Protein AF-A0A182K5R4-F1 (afdb_monomer)

Nearest PDB structures (foldseek):
  7pxe-assembly1_A  TM=9.823E-01  e=9.442E-20  Drosophila melanogaster
  7rjt-assembly1_A  TM=9.779E-01  e=1.541E-17  Aplysia californica
  8v60-assembly1_D  TM=9.719E-01  e=2.869E-17  Homo sapiens
  7rk6-assembly1_A  TM=9.774E-01  e=3.679E-17  Aplysia californica
  6v5a-assembly1_A  TM=9.492E-01  e=3.457E-17  Homo sapiens

Foldseek 3Di:
DDDDPLQDDDDPVVVVVCVVVVVPDDHDRDDLLDLVVCVVVPLVVDQAAEADFDPPDPDQVVRLVVSLVSVLSSCVNPLLHAYEYEGADPVSVVVLVVRPSQDVVSPNYYHHPVCLVVVLVVVCVVPPCSNVVVVVVPDDDDDDPDVPPVVVVVVVD

InterPro domains:
  IPR003148 Regulator of K+ conductance, N-terminal lobe [PF22614] (7-85)
  IPR003148 Regulator of K+ conductance, N-terminal lobe [PS51201] (1-111)
  IPR003929 Calcium-activated potassium channel BK, alpha subunit [PF03493] (108-146)
  IPR036291 NAD(P)-binding domain superfamily [SSF51735] (18-134)
  IPR047871 Calcium-activated potassium channel slowpoke-like [PTHR10027] (7-146)

Structure (mmCIF, N/CA/C/O backbone):
data_AF-A0A182K5R4-F1
#
_entry.id   AF-A0A182K5R4-F1
#
loop_
_atom_site.group_PDB
_atom_site.id
_atom_site.type_symbol
_atom_site.label_atom_id
_atom_site.label_alt_id
_atom_site.label_comp_id
_atom_site.label_asym_id
_atom_site.label_entity_id
_atom_site.label_seq_id
_atom_site.pdbx_PDB_ins_code
_atom_site.Cartn_x
_atom_site.Cartn_y
_atom_site.Cartn_z
_atom_site.occupancy
_atom_site.B_iso_or_equiv
_atom_site.auth_seq_id
_atom_site.auth_comp_id
_atom_site.auth_asym_id
_atom_site.auth_atom_id
_atom_site.pdbx_PDB_model_num
ATOM 1 N N . MET A 1 1 ? 17.841 6.620 13.534 1.00 37.88 1 MET A N 1
ATOM 2 C CA . MET A 1 1 ? 16.587 5.963 13.951 1.00 37.88 1 MET A CA 1
ATOM 3 C C . MET A 1 1 ? 15.472 6.897 13.538 1.00 37.88 1 MET A C 1
ATOM 5 O O . MET A 1 1 ? 15.208 7.856 14.250 1.00 37.88 1 MET A O 1
ATOM 9 N N . ASP A 1 2 ? 14.936 6.708 12.336 1.00 41.41 2 ASP A N 1
ATOM 10 C CA . ASP A 1 2 ? 13.850 7.546 11.833 1.00 41.41 2 ASP A CA 1
ATOM 11 C C . ASP A 1 2 ? 12.548 7.183 12.558 1.00 41.41 2 ASP A C 1
ATOM 13 O O . ASP A 1 2 ? 12.157 6.019 12.632 1.00 41.41 2 ASP A O 1
ATOM 17 N N . GLU A 1 3 ? 11.907 8.185 13.152 1.00 45.28 3 GLU A N 1
ATOM 18 C CA . GLU A 1 3 ? 10.581 8.069 13.764 1.00 45.28 3 GLU A CA 1
ATOM 19 C C . GLU A 1 3 ? 9.535 7.645 12.713 1.00 45.28 3 GLU A C 1
ATOM 21 O O . GLU A 1 3 ? 9.572 8.162 11.591 1.00 45.28 3 GLU A O 1
ATOM 26 N N . PRO A 1 4 ? 8.571 6.763 13.045 1.00 53.44 4 PRO A N 1
ATOM 27 C CA . PRO A 1 4 ? 7.521 6.357 12.113 1.00 53.44 4 PRO A CA 1
ATOM 28 C C . PRO A 1 4 ? 6.717 7.575 11.625 1.00 53.44 4 PRO A C 1
ATOM 30 O O . PRO A 1 4 ? 6.151 8.322 12.412 1.00 53.44 4 PRO A O 1
ATOM 33 N N . THR A 1 5 ? 6.645 7.768 10.308 1.00 52.84 5 THR A N 1
ATOM 34 C CA . THR A 1 5 ? 6.151 8.990 9.640 1.00 52.84 5 THR A CA 1
ATOM 35 C C . THR A 1 5 ? 4.730 9.431 10.018 1.00 52.84 5 THR A C 1
ATOM 37 O O . THR A 1 5 ? 4.437 10.619 9.932 1.00 52.84 5 THR A O 1
ATOM 40 N N . SER A 1 6 ? 3.864 8.526 10.488 1.00 58.91 6 SER A N 1
ATOM 41 C CA . SER A 1 6 ? 2.477 8.841 10.882 1.00 58.91 6 SER A CA 1
ATOM 42 C C . SER A 1 6 ? 2.327 9.466 12.279 1.00 58.91 6 SER A C 1
ATOM 44 O O . SER A 1 6 ? 1.235 9.923 12.629 1.00 58.91 6 SER A O 1
ATOM 46 N N . THR A 1 7 ? 3.389 9.503 13.094 1.00 65.75 7 THR A N 1
ATOM 47 C CA . THR A 1 7 ? 3.352 10.189 14.399 1.00 65.75 7 THR A CA 1
ATOM 48 C C . THR A 1 7 ? 3.587 11.690 14.272 1.00 65.75 7 THR A C 1
ATOM 50 O O . THR A 1 7 ? 3.344 12.427 15.228 1.00 65.75 7 THR A O 1
ATOM 53 N N . LYS A 1 8 ? 4.023 12.162 13.099 1.00 79.12 8 LYS A N 1
ATOM 54 C CA . LYS A 1 8 ? 4.268 13.577 12.822 1.00 79.12 8 LYS A CA 1
ATOM 55 C C . LYS A 1 8 ? 3.012 14.228 12.236 1.00 79.12 8 LYS A C 1
ATOM 57 O O . LYS A 1 8 ? 2.298 13.582 11.468 1.00 79.12 8 LYS A O 1
ATOM 62 N N . PRO A 1 9 ? 2.723 15.490 12.591 1.00 84.94 9 PRO A N 1
ATOM 63 C CA . PRO A 1 9 ? 1.662 16.234 11.929 1.00 84.94 9 PRO A CA 1
ATOM 64 C C . PRO A 1 9 ? 1.989 16.401 10.433 1.00 84.94 9 PRO A C 1
ATOM 66 O O . PRO A 1 9 ? 3.172 16.459 10.076 1.00 84.94 9 PRO A O 1
ATOM 69 N N . PRO A 1 10 ? 0.966 16.462 9.562 1.00 89.25 10 PRO A N 1
ATOM 70 C CA . PRO A 1 10 ? 1.167 16.698 8.139 1.00 89.25 10 PRO A CA 1
ATOM 71 C C . PRO A 1 10 ? 1.804 18.073 7.918 1.00 89.25 10 PRO A C 1
ATOM 73 O O . PRO A 1 10 ? 1.570 19.012 8.679 1.00 89.25 10 PRO A O 1
ATOM 76 N N . ASP A 1 11 ? 2.618 18.198 6.874 1.00 91.56 11 ASP A N 1
ATOM 77 C CA . ASP A 1 11 ? 3.088 19.505 6.429 1.00 91.56 11 ASP A CA 1
ATOM 78 C C . ASP A 1 11 ? 1.975 20.272 5.689 1.00 91.56 11 ASP A C 1
ATOM 80 O O . ASP A 1 11 ? 0.907 19.739 5.378 1.00 91.56 11 ASP A O 1
ATOM 84 N N . LEU A 1 12 ? 2.215 21.555 5.406 1.00 90.81 12 LEU A N 1
ATOM 85 C CA . LEU A 1 12 ? 1.211 22.431 4.791 1.00 90.81 12 LEU A CA 1
ATOM 86 C C . LEU A 1 12 ? 0.781 21.961 3.391 1.00 90.81 12 LEU A C 1
ATOM 88 O O . LEU A 1 12 ? -0.366 22.180 2.995 1.00 90.81 12 LEU A O 1
ATOM 92 N N . GLU A 1 13 ? 1.681 21.324 2.638 1.00 91.75 13 GLU A N 1
ATOM 93 C CA . GLU A 1 13 ? 1.365 20.789 1.311 1.00 91.75 13 GLU A CA 1
ATOM 94 C C . GLU A 1 13 ? 0.417 19.591 1.418 1.00 91.75 13 GLU A C 1
ATOM 96 O O . GLU A 1 13 ? -0.598 19.535 0.712 1.00 91.75 13 GLU A O 1
ATOM 101 N N . LEU A 1 14 ? 0.690 18.673 2.348 1.00 88.12 14 LEU A N 1
ATOM 102 C CA . LEU A 1 14 ? -0.149 17.513 2.611 1.00 88.12 14 LEU A CA 1
ATOM 103 C C . LEU A 1 14 ? -1.502 17.913 3.219 1.00 88.12 14 LEU A C 1
ATOM 105 O O . LEU A 1 14 ? -2.539 17.390 2.806 1.00 88.12 14 LEU A O 1
ATOM 109 N N . GLU A 1 15 ? -1.536 18.907 4.111 1.00 89.81 15 GLU A N 1
ATOM 110 C CA . GLU A 1 15 ? -2.792 19.499 4.589 1.00 89.81 15 GLU A CA 1
ATOM 111 C C . GLU A 1 15 ? -3.623 20.089 3.443 1.00 89.81 15 GLU A C 1
ATOM 113 O O . GLU A 1 15 ? -4.846 19.919 3.396 1.00 89.81 15 GLU A O 1
ATOM 118 N N . GLY A 1 16 ? -2.973 20.782 2.503 1.00 90.38 16 GLY A N 1
ATOM 119 C CA . GLY A 1 16 ? -3.618 21.299 1.299 1.00 90.38 16 GLY A CA 1
ATOM 120 C C . GLY A 1 16 ? -4.220 20.182 0.443 1.00 90.38 16 GLY A C 1
ATOM 121 O O . GLY A 1 16 ? -5.345 20.313 -0.051 1.00 90.38 16 GLY A O 1
ATOM 122 N N . LEU A 1 17 ? -3.511 19.057 0.313 1.00 91.00 17 LEU A N 1
ATOM 123 C CA . LEU A 1 17 ? -3.988 17.880 -0.410 1.00 91.00 17 LEU A CA 1
ATOM 124 C C . LEU A 1 17 ? -5.225 17.253 0.248 1.00 91.00 17 LEU A C 1
ATOM 126 O O . LEU A 1 17 ? -6.177 16.919 -0.465 1.00 91.00 17 LEU A O 1
ATOM 130 N N . PHE A 1 18 ? -5.238 17.134 1.578 1.00 91.06 18 PHE A N 1
ATOM 131 C CA . PHE A 1 18 ? -6.392 16.625 2.325 1.00 91.06 18 PHE A CA 1
ATOM 132 C C . PHE A 1 18 ? -7.597 17.557 2.209 1.00 91.06 18 PHE A C 1
ATOM 134 O O . PHE A 1 18 ? -8.697 17.098 1.914 1.00 91.06 18 PHE A O 1
ATOM 141 N N . LYS A 1 19 ? -7.394 18.877 2.313 1.00 87.69 19 LYS A N 1
ATOM 142 C CA . LYS A 1 19 ? -8.469 19.867 2.112 1.00 87.69 19 LYS A CA 1
ATOM 143 C C . LYS A 1 19 ? -9.086 19.781 0.715 1.00 87.69 19 LYS A C 1
ATOM 145 O O . LYS A 1 19 ? -10.291 19.962 0.567 1.00 87.69 19 LYS A O 1
ATOM 150 N N . ARG A 1 20 ? -8.284 19.477 -0.311 1.00 91.25 20 ARG A N 1
ATOM 151 C CA . ARG A 1 20 ? -8.772 19.291 -1.686 1.00 91.25 20 ARG A CA 1
ATOM 152 C C . ARG A 1 20 ? -9.610 18.017 -1.863 1.00 91.25 20 ARG A C 1
ATOM 154 O O . ARG A 1 20 ? -10.487 18.004 -2.720 1.00 91.25 20 ARG A O 1
ATOM 161 N N . HIS A 1 21 ? -9.363 16.980 -1.064 1.00 91.00 21 HIS A N 1
ATOM 162 C CA . HIS A 1 21 ? -10.044 15.680 -1.134 1.00 91.00 21 HIS A CA 1
ATOM 163 C C . HIS A 1 21 ? -10.853 15.377 0.138 1.00 91.00 21 HIS A C 1
ATOM 165 O O . HIS A 1 21 ? -10.956 14.223 0.551 1.00 91.00 21 HIS A O 1
ATOM 171 N N . PHE A 1 22 ? -11.439 16.417 0.740 1.00 83.88 22 PHE A N 1
ATOM 172 C CA . PHE A 1 22 ? -12.042 16.377 2.076 1.00 83.88 22 PHE A CA 1
ATOM 173 C C . PHE A 1 22 ? -13.129 15.308 2.259 1.00 83.88 22 PHE A C 1
ATOM 175 O O . PHE A 1 22 ? -13.279 14.767 3.344 1.00 83.88 22 PHE A O 1
ATOM 182 N N . THR A 1 23 ? -13.886 14.975 1.211 1.00 89.94 23 THR A N 1
ATOM 183 C CA . THR A 1 23 ? -14.963 13.972 1.300 1.00 89.94 23 THR A CA 1
ATOM 184 C C . THR A 1 23 ? -14.478 12.531 1.158 1.00 89.94 23 THR A C 1
ATOM 186 O O . THR A 1 23 ? -15.269 11.611 1.326 1.00 89.94 23 THR A O 1
ATOM 189 N N . THR A 1 24 ? -13.219 12.321 0.770 1.00 91.56 24 THR A N 1
ATOM 190 C CA . THR A 1 24 ? -12.676 10.997 0.415 1.00 91.56 24 THR A CA 1
ATOM 191 C C . THR A 1 24 ? -11.415 10.626 1.186 1.00 91.56 24 THR A C 1
ATOM 193 O O . THR A 1 24 ? -11.006 9.471 1.142 1.00 91.56 24 THR A O 1
ATOM 196 N N . VAL A 1 25 ? -10.766 11.590 1.844 1.00 93.75 25 VAL A N 1
ATOM 197 C CA . VAL A 1 25 ? -9.510 11.379 2.564 1.00 93.75 25 VAL A CA 1
ATOM 198 C C . VAL A 1 25 ? -9.585 12.057 3.925 1.00 93.75 25 VAL A C 1
ATOM 200 O O . VAL A 1 25 ? -9.757 13.271 4.011 1.00 93.75 25 VAL A O 1
ATOM 203 N N . GLU A 1 26 ? -9.375 11.267 4.972 1.00 92.50 26 GLU A N 1
ATOM 204 C CA . GLU A 1 26 ? -9.206 11.733 6.346 1.00 92.50 26 GLU A CA 1
ATOM 205 C C . GLU A 1 26 ? -7.831 11.307 6.868 1.00 92.50 26 GLU A C 1
ATOM 207 O O . GLU A 1 26 ? -7.330 10.231 6.536 1.00 92.50 26 GLU A O 1
ATOM 212 N N . PHE A 1 27 ? -7.207 12.158 7.683 1.00 92.50 27 PHE A N 1
ATOM 213 C CA . PHE A 1 27 ? -5.895 11.897 8.268 1.00 92.50 27 PHE A CA 1
ATOM 214 C C . PHE A 1 27 ? -5.996 11.733 9.781 1.00 92.50 27 PHE A C 1
ATOM 216 O O . PHE A 1 27 ? -6.608 12.552 10.467 1.00 92.50 27 PHE A O 1
ATOM 223 N N . PHE A 1 28 ? -5.314 10.716 10.303 1.00 92.75 28 PHE A N 1
ATOM 224 C CA . PHE A 1 28 ? -5.216 10.447 11.730 1.00 92.75 28 PHE A CA 1
ATOM 225 C C . PHE A 1 28 ? -3.747 10.372 12.136 1.00 92.75 28 PHE A C 1
ATOM 227 O O . PHE A 1 28 ? -2.993 9.535 11.647 1.00 92.75 28 PHE A O 1
ATOM 234 N N . GLN A 1 29 ? -3.344 11.231 13.070 1.00 92.19 29 GLN A N 1
ATOM 235 C CA . GLN A 1 29 ? -2.020 11.158 13.684 1.00 92.19 29 GLN A CA 1
ATOM 236 C C . GLN A 1 29 ? -2.003 10.046 14.732 1.00 92.19 29 GLN A C 1
ATOM 238 O O . GLN A 1 29 ? -2.825 10.076 15.648 1.00 92.19 29 GLN A O 1
ATOM 243 N N . GLY A 1 30 ? -1.071 9.101 14.636 1.00 92.50 30 GLY A N 1
ATOM 244 C CA . GLY A 1 30 ? -0.988 7.957 15.545 1.00 92.50 30 GLY A CA 1
ATOM 245 C C . GLY A 1 30 ? 0.027 6.914 15.088 1.00 92.50 30 GLY A C 1
ATOM 246 O O . GLY A 1 30 ? 0.827 7.160 14.183 1.00 92.50 30 GLY A O 1
ATOM 247 N N . THR A 1 31 ? -0.000 5.740 15.718 1.00 93.19 31 THR A N 1
ATOM 248 C CA . THR A 1 31 ? 0.853 4.606 15.349 1.00 93.19 31 THR A CA 1
ATOM 249 C C . THR A 1 31 ? 0.055 3.319 15.208 1.00 93.19 31 THR A C 1
ATOM 251 O O . THR A 1 31 ? -0.740 2.954 16.066 1.00 93.19 31 THR A O 1
ATOM 254 N N . ILE A 1 32 ? 0.346 2.563 14.152 1.00 93.31 32 ILE A N 1
ATOM 255 C CA . ILE A 1 32 ? -0.259 1.250 13.893 1.00 93.31 32 ILE A CA 1
ATOM 256 C C . ILE A 1 32 ? 0.126 0.199 14.948 1.00 93.31 32 ILE A C 1
ATOM 258 O O . ILE A 1 32 ? -0.497 -0.852 15.039 1.00 93.31 32 ILE A O 1
ATOM 262 N N . MET A 1 33 ? 1.153 0.479 15.758 1.00 93.81 33 MET A N 1
ATOM 263 C CA . MET A 1 33 ? 1.590 -0.388 16.858 1.00 93.81 33 MET A CA 1
ATOM 264 C C . MET A 1 33 ? 0.684 -0.276 18.097 1.00 93.81 33 MET A C 1
ATOM 266 O O . MET A 1 33 ? 0.848 -1.045 19.040 1.00 93.81 33 MET A O 1
ATOM 270 N N . SER A 1 34 ? -0.237 0.695 18.127 1.00 94.50 34 SER A N 1
ATOM 271 C CA . SER A 1 34 ? -1.175 0.908 19.230 1.00 94.50 34 SER A CA 1
ATOM 272 C C . SER A 1 34 ? -2.566 0.385 18.858 1.00 94.50 34 SER A C 1
ATOM 274 O O . SER A 1 34 ? -3.174 0.907 17.921 1.00 94.50 34 SER A O 1
ATOM 276 N N . PRO A 1 35 ? -3.143 -0.574 19.606 1.00 94.12 35 PRO A N 1
ATOM 277 C CA . PRO A 1 35 ? -4.489 -1.076 19.319 1.00 94.12 35 PRO A CA 1
ATOM 278 C C . PRO A 1 35 ? -5.575 -0.004 19.487 1.00 94.12 35 PRO A C 1
ATOM 280 O O . PRO A 1 35 ? -6.618 -0.077 18.844 1.00 94.12 35 PRO A O 1
ATOM 283 N N . ILE A 1 36 ? -5.325 1.025 20.306 1.00 96.44 36 ILE A N 1
ATOM 284 C CA . ILE A 1 36 ? -6.239 2.165 20.479 1.00 96.44 36 ILE A CA 1
ATOM 285 C C . ILE A 1 36 ? -6.322 2.977 19.180 1.00 96.44 36 ILE A C 1
ATOM 287 O O . ILE A 1 36 ? -7.405 3.404 18.778 1.00 96.44 36 ILE A O 1
ATOM 291 N N . ASP A 1 37 ? -5.190 3.161 18.496 1.00 96.06 37 ASP A N 1
ATOM 292 C CA . ASP A 1 37 ? -5.154 3.856 17.210 1.00 96.06 37 ASP A CA 1
ATOM 293 C C . ASP A 1 37 ? -5.793 3.014 16.101 1.00 96.06 37 ASP A C 1
ATOM 295 O O . ASP A 1 37 ? -6.561 3.558 15.310 1.00 96.06 37 ASP A O 1
ATOM 299 N N . LEU A 1 38 ? -5.567 1.692 16.098 1.00 96.12 38 LEU A N 1
ATOM 300 C CA . LEU A 1 38 ? -6.237 0.753 15.183 1.00 96.12 38 LEU A CA 1
ATOM 301 C C . LEU A 1 38 ? -7.762 0.789 15.335 1.00 96.12 38 LEU A C 1
ATOM 303 O O . LEU A 1 38 ? -8.493 0.800 14.342 1.00 96.12 38 LEU A O 1
ATOM 307 N N . GLN A 1 39 ? -8.252 0.871 16.572 1.00 96.94 39 GLN A N 1
ATOM 308 C CA . GLN A 1 39 ? -9.679 1.018 16.841 1.00 96.94 39 GLN A CA 1
ATOM 309 C C . GLN A 1 39 ? -10.211 2.370 16.358 1.00 96.94 39 GLN A C 1
ATOM 311 O O . GLN A 1 39 ? -11.279 2.428 15.750 1.00 96.94 39 GLN A O 1
ATOM 316 N N . ARG A 1 40 ? -9.471 3.461 16.601 1.00 96.50 40 ARG A N 1
ATOM 317 C CA . ARG A 1 40 ? -9.870 4.819 16.199 1.00 96.50 40 ARG A CA 1
ATOM 318 C C . ARG A 1 40 ? -10.021 4.959 14.685 1.00 96.50 40 ARG A C 1
ATOM 320 O O . ARG A 1 40 ? -10.945 5.632 14.244 1.00 96.50 40 ARG A O 1
ATOM 327 N N . VAL A 1 41 ? -9.154 4.307 13.911 1.00 96.25 41 VAL A N 1
ATOM 328 C CA . VAL A 1 41 ? -9.244 4.270 12.439 1.00 96.25 41 VAL A CA 1
ATOM 329 C C . VAL A 1 41 ? -10.107 3.115 11.920 1.00 96.25 41 VAL A C 1
ATOM 331 O O . VAL A 1 41 ? -10.171 2.891 10.716 1.00 96.25 41 VAL A O 1
ATOM 334 N N . LYS A 1 42 ? -10.787 2.397 12.825 1.00 96.81 42 LYS A N 1
ATOM 335 C CA . LYS A 1 42 ? -11.753 1.333 12.534 1.00 96.81 42 LYS A CA 1
ATOM 336 C C . LYS A 1 42 ? -11.215 0.234 11.614 1.00 96.81 42 LYS A C 1
ATOM 338 O O . LYS A 1 42 ? -11.919 -0.204 10.714 1.00 96.81 42 LYS A O 1
ATOM 343 N N . VAL A 1 43 ? -10.007 -0.271 11.878 1.00 96.75 43 VAL A N 1
ATOM 344 C CA . VAL A 1 43 ? -9.387 -1.328 11.048 1.00 96.75 43 VAL A CA 1
ATOM 345 C C . VAL A 1 43 ? -10.319 -2.529 10.835 1.00 96.75 43 VAL A C 1
ATOM 347 O O . VAL A 1 43 ? -10.449 -2.991 9.716 1.00 96.75 43 VAL A O 1
ATOM 350 N N . HIS A 1 44 ? -11.053 -2.963 11.861 1.00 94.69 44 HIS A N 1
ATOM 351 C CA . HIS A 1 44 ? -12.023 -4.065 11.756 1.00 94.69 44 HIS A CA 1
ATOM 352 C C . HIS A 1 44 ? -13.198 -3.843 10.775 1.00 94.69 44 HIS A C 1
ATOM 354 O O . HIS A 1 44 ? -13.835 -4.804 10.367 1.00 94.69 44 HIS A O 1
ATOM 360 N N . GLU A 1 45 ? -13.527 -2.593 10.434 1.00 96.38 45 GLU A N 1
ATOM 361 C CA . GLU A 1 45 ? -14.578 -2.243 9.462 1.00 96.38 45 GLU A CA 1
ATOM 362 C C . GLU A 1 45 ? -13.987 -1.934 8.074 1.00 96.38 45 GLU A C 1
ATOM 364 O O . GLU A 1 45 ? -14.734 -1.654 7.138 1.00 96.38 45 GLU A O 1
ATOM 369 N N . ALA A 1 46 ? -12.658 -1.911 7.938 1.00 97.25 46 ALA A N 1
ATOM 370 C CA . ALA A 1 46 ? -11.988 -1.488 6.718 1.00 97.25 46 ALA A CA 1
ATOM 371 C C . ALA A 1 46 ? -11.845 -2.640 5.714 1.00 97.25 46 ALA A C 1
ATOM 373 O O . ALA A 1 46 ? -11.498 -3.759 6.079 1.00 97.25 46 ALA A O 1
ATOM 374 N N . ASP A 1 47 ? -12.006 -2.334 4.424 1.00 97.00 47 ASP A N 1
ATOM 375 C CA . ASP A 1 47 ? -11.864 -3.329 3.352 1.00 97.00 47 ASP A CA 1
ATOM 376 C C . ASP A 1 47 ? -10.415 -3.816 3.169 1.00 97.00 47 ASP A C 1
ATOM 378 O O . ASP A 1 47 ? -10.177 -4.961 2.781 1.00 97.00 47 ASP A O 1
ATOM 382 N N . ALA A 1 48 ? -9.431 -2.934 3.381 1.00 97.75 48 ALA A N 1
ATOM 383 C CA . ALA A 1 48 ? -8.016 -3.262 3.244 1.00 97.75 48 ALA A CA 1
ATOM 384 C C . ALA A 1 48 ? -7.102 -2.268 3.975 1.00 97.75 48 ALA A C 1
ATOM 386 O O . ALA A 1 48 ? -7.397 -1.076 4.071 1.00 97.75 48 ALA A O 1
ATOM 387 N N . CYS A 1 49 ? -5.929 -2.746 4.392 1.00 97.69 49 CYS A N 1
ATOM 388 C CA . CYS A 1 49 ? -4.819 -1.923 4.871 1.00 97.69 49 CYS A CA 1
ATOM 389 C C . CYS A 1 49 ? -3.671 -1.899 3.855 1.00 97.69 49 CYS A C 1
ATOM 391 O O . CYS A 1 49 ? -3.170 -2.946 3.444 1.00 97.69 49 CYS A O 1
ATOM 393 N N . LEU A 1 50 ? -3.210 -0.700 3.489 1.00 98.12 50 LEU A N 1
ATOM 394 C CA . LEU A 1 50 ? -2.057 -0.512 2.607 1.00 98.12 50 LEU A CA 1
ATOM 395 C C . LEU A 1 50 ? -0.851 -0.018 3.416 1.00 98.12 50 LEU A C 1
ATOM 397 O O . LEU A 1 50 ? -0.879 1.081 3.971 1.00 98.12 50 LEU A O 1
ATOM 401 N N . VAL A 1 51 ? 0.223 -0.809 3.454 1.00 97.69 51 VAL A N 1
ATOM 402 C CA . VAL A 1 51 ? 1.487 -0.460 4.124 1.00 97.69 51 VAL A CA 1
ATOM 403 C C . VAL A 1 51 ? 2.498 -0.001 3.076 1.00 97.69 51 VAL A C 1
ATOM 405 O O . VAL A 1 51 ? 3.003 -0.797 2.282 1.00 97.69 51 VAL A O 1
ATOM 408 N N . LEU A 1 52 ? 2.777 1.302 3.065 1.00 96.19 52 LEU A N 1
ATOM 409 C CA . LEU A 1 52 ? 3.683 1.937 2.108 1.00 96.19 52 LEU A CA 1
ATOM 410 C C . LEU A 1 52 ? 5.114 1.978 2.651 1.00 96.19 52 LEU A C 1
ATOM 412 O O . LEU A 1 52 ? 5.325 2.328 3.812 1.00 96.19 52 LEU A O 1
ATOM 416 N N . ALA A 1 53 ? 6.090 1.679 1.795 1.00 95.44 53 ALA A N 1
ATOM 417 C CA . ALA A 1 53 ? 7.505 1.691 2.155 1.00 95.44 53 ALA A CA 1
ATOM 418 C C . ALA A 1 53 ? 8.189 2.996 1.734 1.00 95.44 53 ALA A C 1
ATOM 420 O O . ALA A 1 53 ? 7.928 3.543 0.654 1.00 95.44 53 ALA A O 1
ATOM 421 N N . ASN A 1 54 ? 9.137 3.474 2.542 1.00 94.19 54 ASN A N 1
ATOM 422 C CA . ASN A 1 54 ? 10.015 4.559 2.123 1.00 94.19 54 ASN A CA 1
ATOM 423 C C . ASN A 1 54 ? 11.100 4.051 1.158 1.00 94.19 54 ASN A C 1
ATOM 425 O O . ASN A 1 54 ? 12.155 3.567 1.566 1.00 94.19 54 ASN A O 1
ATOM 429 N N . LYS A 1 55 ? 10.883 4.250 -0.146 1.00 92.31 55 LYS A N 1
ATOM 430 C CA . LYS A 1 55 ? 11.835 3.858 -1.203 1.00 92.31 55 LYS A CA 1
ATOM 431 C C . LYS A 1 55 ? 13.199 4.563 -1.173 1.00 92.31 55 LYS A C 1
ATOM 433 O O . LYS A 1 55 ? 14.091 4.152 -1.911 1.00 92.31 55 LYS A O 1
ATOM 438 N N . TYR A 1 56 ? 13.353 5.629 -0.388 1.00 93.19 56 TYR A N 1
ATOM 439 C CA . TYR A 1 56 ? 14.589 6.411 -0.274 1.00 93.19 56 TYR A CA 1
ATOM 440 C C . TYR A 1 56 ? 15.236 6.285 1.116 1.00 93.19 56 TYR A C 1
ATOM 442 O O . TYR A 1 56 ? 15.999 7.160 1.523 1.00 93.19 56 TYR A O 1
ATOM 450 N N . CYS A 1 57 ? 14.912 5.225 1.861 1.00 93.31 57 CYS A N 1
ATOM 451 C CA . CYS A 1 57 ? 15.551 4.912 3.137 1.00 93.31 57 CYS A CA 1
ATOM 452 C C . CYS A 1 57 ? 17.050 4.591 2.973 1.00 93.31 57 CYS A C 1
ATOM 454 O O . CYS A 1 57 ? 17.507 4.182 1.904 1.00 93.31 57 CYS A O 1
ATOM 456 N N . GLN A 1 58 ? 17.823 4.783 4.048 1.00 94.88 58 GLN A N 1
ATOM 457 C CA . GLN A 1 58 ? 19.252 4.442 4.071 1.00 94.88 58 GLN A CA 1
ATOM 458 C C . GLN A 1 58 ? 19.485 2.934 4.209 1.00 94.88 58 GLN A C 1
ATOM 460 O O . GLN A 1 58 ? 20.418 2.404 3.612 1.00 94.88 58 GLN A O 1
ATOM 465 N N . ASP A 1 59 ? 18.631 2.262 4.985 1.00 96.50 59 ASP A N 1
ATOM 466 C CA . ASP A 1 59 ? 18.687 0.827 5.250 1.00 96.50 59 ASP A CA 1
ATOM 467 C C . ASP A 1 59 ? 17.352 0.173 4.840 1.00 96.50 59 ASP A C 1
ATOM 469 O O . ASP A 1 59 ? 16.371 0.240 5.590 1.00 96.50 59 ASP A O 1
ATOM 473 N N . PRO A 1 60 ? 17.293 -0.431 3.638 1.00 96.12 60 PRO A N 1
ATOM 474 C CA . PRO A 1 60 ? 16.097 -1.105 3.143 1.00 96.12 60 PRO A CA 1
ATOM 475 C C . PRO A 1 60 ? 15.656 -2.303 3.987 1.00 96.12 60 PRO A C 1
ATOM 477 O O . PRO A 1 60 ? 14.460 -2.573 4.061 1.00 96.12 60 PRO A O 1
ATOM 480 N N . ASP A 1 61 ? 16.591 -3.019 4.615 1.00 96.94 61 ASP A N 1
ATOM 481 C CA . ASP A 1 61 ? 16.268 -4.186 5.437 1.00 96.94 61 ASP A CA 1
ATOM 482 C C . ASP A 1 61 ? 15.609 -3.763 6.751 1.00 96.94 61 ASP A C 1
ATOM 484 O O . ASP A 1 61 ? 14.619 -4.363 7.174 1.00 96.94 61 A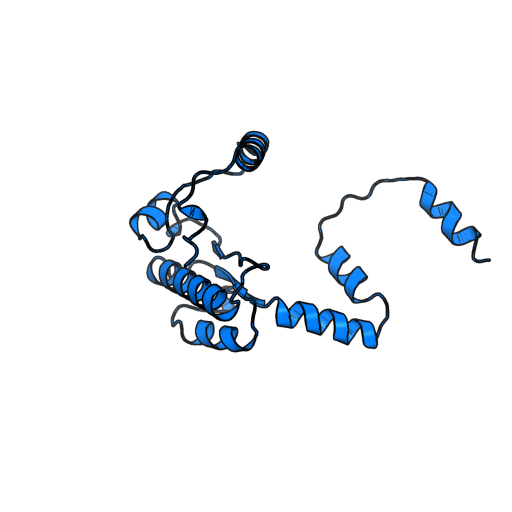SP A O 1
ATOM 488 N N . ALA A 1 62 ? 16.099 -2.684 7.367 1.00 96.69 62 ALA A N 1
ATOM 489 C CA . ALA A 1 62 ? 15.465 -2.108 8.549 1.00 96.69 62 ALA A CA 1
ATOM 490 C C . ALA A 1 62 ? 14.061 -1.549 8.247 1.00 96.69 62 ALA A C 1
ATOM 492 O O . ALA A 1 62 ? 13.140 -1.737 9.046 1.00 96.69 62 ALA A O 1
ATOM 493 N N . GLU A 1 63 ? 13.879 -0.892 7.097 1.00 97.06 63 GLU A N 1
ATOM 494 C CA . GLU A 1 63 ? 12.572 -0.392 6.648 1.00 97.06 63 GLU A CA 1
ATOM 495 C C . GLU A 1 63 ? 11.579 -1.544 6.409 1.00 97.06 63 GLU A C 1
ATOM 497 O O . GLU A 1 63 ? 10.443 -1.494 6.885 1.00 97.06 63 GLU A O 1
ATOM 502 N N . ASP A 1 64 ? 12.007 -2.615 5.733 1.00 97.81 64 ASP A N 1
ATOM 503 C CA . ASP A 1 64 ? 11.184 -3.808 5.514 1.00 97.81 64 ASP A CA 1
ATOM 504 C C . ASP A 1 64 ? 10.813 -4.492 6.831 1.00 97.81 64 ASP A C 1
ATOM 506 O O . ASP A 1 64 ? 9.649 -4.834 7.039 1.00 97.81 64 ASP A O 1
ATOM 510 N N . ALA A 1 65 ? 11.768 -4.645 7.753 1.00 97.31 65 ALA A N 1
ATOM 511 C CA . ALA A 1 65 ? 11.506 -5.201 9.077 1.00 97.31 65 ALA A CA 1
ATOM 512 C C . ALA A 1 65 ? 10.465 -4.369 9.842 1.00 97.31 65 ALA A C 1
ATOM 514 O O . ALA A 1 65 ? 9.535 -4.926 10.432 1.00 97.31 65 ALA A O 1
ATOM 515 N N . ALA A 1 66 ? 10.564 -3.036 9.788 1.00 96.31 66 ALA A N 1
ATOM 516 C CA . ALA A 1 66 ? 9.568 -2.151 10.379 1.00 96.31 66 ALA A CA 1
ATOM 517 C C . ALA A 1 66 ? 8.189 -2.349 9.733 1.00 96.31 66 ALA A C 1
ATOM 519 O O . ALA A 1 66 ? 7.198 -2.479 10.448 1.00 96.31 66 ALA A O 1
ATOM 520 N N . ASN 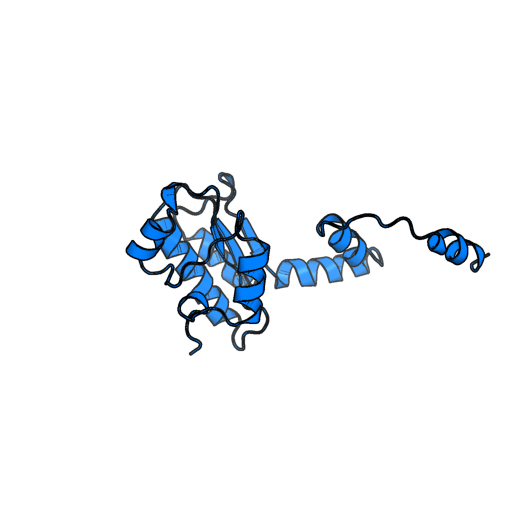A 1 67 ? 8.108 -2.431 8.403 1.00 97.19 67 ASN A N 1
ATOM 521 C CA . ASN A 1 67 ? 6.848 -2.660 7.692 1.00 97.19 67 ASN A CA 1
ATOM 522 C C . ASN A 1 67 ? 6.230 -4.032 8.003 1.00 97.19 67 ASN A C 1
ATOM 524 O O . ASN A 1 67 ? 5.025 -4.113 8.234 1.00 97.19 67 ASN A O 1
ATOM 528 N N . ILE A 1 68 ? 7.036 -5.088 8.116 1.00 97.75 68 ILE A N 1
ATOM 529 C CA . ILE A 1 68 ? 6.578 -6.419 8.543 1.00 97.75 68 ILE A CA 1
ATOM 530 C C . ILE A 1 68 ? 6.015 -6.362 9.970 1.00 97.75 68 ILE A C 1
ATOM 532 O O . ILE A 1 68 ? 4.940 -6.901 10.226 1.00 97.75 68 ILE A O 1
ATOM 536 N N . MET A 1 69 ? 6.667 -5.646 10.892 1.00 97.44 69 MET A N 1
ATOM 537 C CA . MET A 1 69 ? 6.136 -5.448 12.248 1.00 97.44 69 MET A CA 1
ATOM 538 C C . MET A 1 69 ? 4.794 -4.703 12.254 1.00 97.44 69 MET A C 1
ATOM 540 O O . MET A 1 69 ? 3.918 -5.026 13.058 1.00 97.44 69 MET A O 1
ATOM 544 N N . ARG A 1 70 ? 4.592 -3.749 11.335 1.00 97.00 70 ARG A N 1
ATOM 545 C CA . ARG A 1 70 ? 3.295 -3.072 11.154 1.00 97.00 70 ARG A CA 1
ATOM 546 C C . ARG A 1 70 ? 2.215 -4.053 10.696 1.00 97.00 70 ARG A C 1
ATOM 548 O O . ARG A 1 70 ? 1.116 -4.023 11.242 1.00 97.00 70 ARG A O 1
ATOM 555 N N . VAL A 1 71 ? 2.536 -4.950 9.759 1.00 97.81 71 VAL A N 1
ATOM 556 C CA . VAL A 1 71 ? 1.616 -6.015 9.312 1.00 97.81 71 VAL A CA 1
ATOM 557 C C . VAL A 1 71 ? 1.256 -6.944 10.463 1.00 97.81 71 VAL A C 1
ATOM 559 O O . VAL A 1 71 ? 0.078 -7.216 10.657 1.00 97.81 71 VAL A O 1
ATOM 562 N N . ILE A 1 72 ? 2.236 -7.371 11.267 1.00 97.50 72 ILE A N 1
ATOM 563 C CA . ILE A 1 72 ? 1.987 -8.196 12.458 1.00 97.50 72 ILE A CA 1
ATOM 564 C C . ILE A 1 72 ? 1.020 -7.485 13.411 1.00 97.50 72 ILE A C 1
ATOM 566 O O . ILE A 1 72 ? 0.080 -8.105 13.896 1.00 97.50 72 ILE A O 1
ATOM 570 N N . SER A 1 73 ? 1.208 -6.184 13.656 1.00 97.50 73 SER A N 1
ATOM 571 C CA . SER A 1 73 ? 0.305 -5.407 14.516 1.00 97.50 73 SER A CA 1
ATOM 572 C C . SER A 1 73 ? -1.135 -5.384 13.989 1.00 97.50 73 SER A C 1
ATOM 574 O O . SER A 1 73 ? -2.069 -5.637 14.747 1.00 97.50 73 SER A O 1
ATOM 576 N N . ILE A 1 74 ? -1.314 -5.148 12.684 1.00 97.44 74 ILE A N 1
ATOM 577 C CA . ILE A 1 74 ? -2.631 -5.151 12.027 1.00 97.44 74 ILE A CA 1
ATOM 578 C C . ILE A 1 74 ? -3.277 -6.534 12.136 1.00 97.44 74 ILE A C 1
ATOM 580 O O . ILE A 1 74 ? -4.390 -6.652 12.637 1.00 97.44 74 ILE A O 1
ATOM 584 N N . LYS A 1 75 ? -2.547 -7.576 11.732 1.00 97.00 75 LYS A N 1
ATOM 585 C CA . LYS A 1 75 ? -3.023 -8.962 11.685 1.00 97.00 75 LYS A CA 1
ATOM 586 C C . LYS A 1 75 ? -3.276 -9.585 13.060 1.00 97.00 75 LYS A C 1
ATOM 588 O O . LYS A 1 75 ? -4.046 -10.533 13.164 1.00 97.00 75 LYS A O 1
ATOM 593 N N . ASN A 1 76 ? -2.641 -9.065 14.110 1.00 96.25 76 ASN A N 1
ATOM 594 C CA . ASN A 1 76 ? -2.947 -9.426 15.496 1.00 96.25 76 ASN A CA 1
ATOM 595 C C . ASN A 1 76 ? -4.216 -8.734 16.018 1.00 96.25 76 ASN A C 1
ATOM 597 O O . ASN A 1 76 ? -4.800 -9.205 16.991 1.00 96.25 76 ASN A O 1
ATOM 601 N N . TYR A 1 77 ? -4.609 -7.603 15.426 1.00 97.00 77 TYR A N 1
ATOM 602 C CA . TYR A 1 77 ? -5.812 -6.861 15.804 1.00 97.00 77 TYR A CA 1
ATOM 603 C C . TYR A 1 77 ? -7.056 -7.335 15.038 1.00 97.00 77 TYR A C 1
ATOM 605 O O . TYR A 1 77 ? -8.119 -7.475 15.634 1.00 97.00 77 TYR A O 1
ATOM 613 N N . SER A 1 78 ? -6.917 -7.591 13.736 1.00 96.19 78 SER A N 1
ATOM 614 C CA . SER A 1 78 ? -7.933 -8.183 12.858 1.00 96.19 78 SER A CA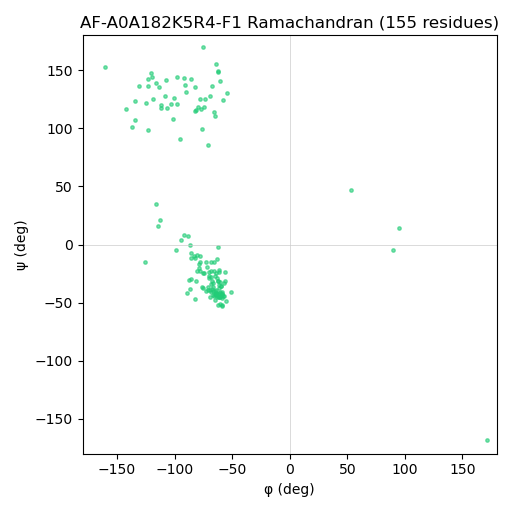 1
ATOM 615 C C . SER A 1 78 ? -7.210 -9.113 11.887 1.00 96.19 78 SER A C 1
ATOM 617 O O . SER A 1 78 ? -6.322 -8.692 11.149 1.00 96.19 78 SER A O 1
ATOM 619 N N . ASP A 1 79 ? -7.519 -10.401 11.964 1.00 95.31 79 ASP A N 1
ATOM 620 C CA . ASP A 1 79 ? -6.869 -11.463 11.196 1.00 95.31 79 ASP A CA 1
ATOM 621 C C . ASP A 1 79 ? -7.4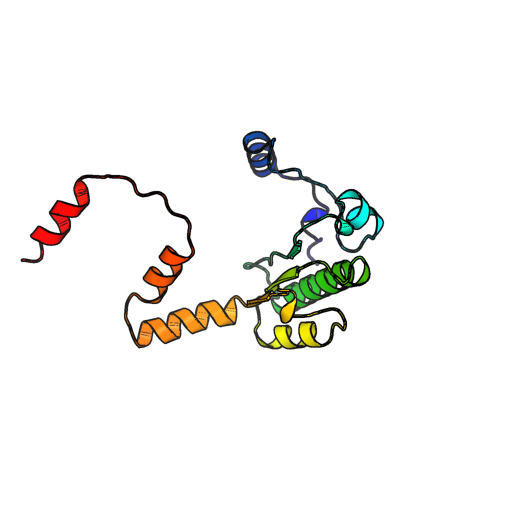29 -11.583 9.771 1.00 95.31 79 ASP A C 1
ATOM 623 O O . ASP A 1 79 ? -6.685 -11.896 8.838 1.00 95.31 79 ASP A O 1
ATOM 627 N N . ASP A 1 80 ? -8.711 -11.267 9.613 1.00 94.56 80 ASP A N 1
ATOM 628 C CA . ASP A 1 80 ? -9.511 -11.323 8.390 1.00 94.56 80 ASP A CA 1
ATOM 629 C C . ASP A 1 80 ? -9.304 -10.145 7.423 1.00 94.56 80 ASP A C 1
ATOM 631 O O . ASP A 1 80 ? -9.653 -10.241 6.244 1.00 94.56 80 ASP A O 1
ATOM 635 N N . ILE A 1 81 ? -8.714 -9.037 7.878 1.00 96.81 81 ILE A N 1
ATOM 636 C CA . ILE A 1 81 ? -8.478 -7.877 7.015 1.00 96.81 81 ILE A CA 1
ATOM 637 C C . ILE A 1 81 ? -7.441 -8.170 5.930 1.00 96.81 81 ILE A C 1
ATOM 639 O O . ILE A 1 81 ? -6.354 -8.692 6.195 1.00 96.81 81 ILE A O 1
ATOM 643 N N . ARG A 1 82 ? -7.726 -7.731 4.702 1.00 98.00 82 ARG A N 1
ATOM 644 C CA . ARG A 1 82 ? -6.768 -7.764 3.596 1.00 98.00 82 ARG A CA 1
ATOM 645 C C . ARG A 1 82 ? -5.628 -6.768 3.819 1.00 98.00 82 ARG A C 1
ATOM 647 O O . ARG A 1 82 ? -5.866 -5.569 3.978 1.00 98.00 82 ARG A O 1
ATOM 654 N N . VAL A 1 83 ? -4.380 -7.222 3.732 1.00 98.25 83 VAL A N 1
ATOM 655 C CA . VAL A 1 83 ? -3.194 -6.362 3.854 1.00 98.25 83 VAL A CA 1
ATOM 656 C C . VAL A 1 83 ? -2.356 -6.391 2.578 1.00 98.25 83 VAL A C 1
ATOM 658 O O . VAL A 1 83 ? -1.915 -7.441 2.122 1.00 98.25 83 VAL A O 1
ATOM 661 N N . ILE A 1 84 ? -2.085 -5.211 2.017 1.00 98.44 84 ILE A N 1
ATOM 662 C CA . ILE A 1 84 ? -1.171 -5.035 0.885 1.00 98.44 84 ILE A CA 1
ATOM 663 C C . ILE A 1 84 ? 0.056 -4.272 1.376 1.00 98.44 84 ILE A C 1
ATOM 665 O O . ILE A 1 84 ? -0.047 -3.118 1.795 1.00 98.44 84 ILE A O 1
ATOM 669 N N . ILE A 1 85 ? 1.227 -4.898 1.312 1.00 98.31 85 ILE A N 1
ATOM 670 C CA . ILE A 1 85 ? 2.490 -4.330 1.804 1.00 98.31 85 ILE A CA 1
ATOM 671 C C . ILE A 1 85 ? 3.485 -4.120 0.667 1.00 98.31 85 ILE A C 1
ATOM 673 O O . ILE A 1 85 ? 3.650 -4.967 -0.210 1.00 98.31 85 ILE A O 1
ATOM 677 N N . GLN A 1 86 ? 4.193 -2.995 0.708 1.00 98.31 86 GLN A N 1
ATOM 678 C CA . GLN A 1 86 ? 5.382 -2.773 -0.104 1.00 98.31 86 GLN A CA 1
ATOM 679 C C . GLN A 1 86 ? 6.636 -3.237 0.640 1.00 98.31 86 GLN A C 1
ATOM 681 O O . GLN A 1 86 ? 6.843 -2.863 1.791 1.00 98.31 86 GLN A O 1
ATOM 686 N N . LEU A 1 87 ? 7.480 -4.012 -0.042 1.00 97.56 87 LEU A N 1
ATOM 687 C CA . LEU A 1 87 ? 8.812 -4.386 0.437 1.00 97.56 87 LEU A CA 1
ATOM 688 C C . LEU A 1 87 ? 9.882 -3.910 -0.541 1.00 97.56 87 LEU A C 1
ATOM 690 O O . LEU A 1 87 ? 9.678 -3.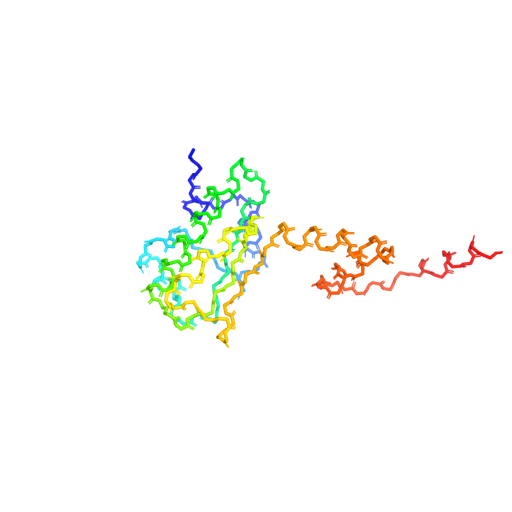897 -1.757 1.00 97.56 87 LEU A O 1
ATOM 694 N N . MET A 1 88 ? 11.046 -3.562 -0.016 1.00 97.38 88 MET A N 1
ATOM 695 C CA . MET A 1 88 ? 12.212 -3.159 -0.784 1.00 97.38 88 MET A CA 1
ATOM 696 C C . MET A 1 88 ? 12.986 -4.375 -1.286 1.00 97.38 88 MET A C 1
ATOM 698 O O . MET A 1 88 ? 13.313 -4.429 -2.473 1.00 97.38 88 MET A O 1
ATOM 702 N N . GLN A 1 89 ? 13.247 -5.353 -0.416 1.00 96.50 89 GLN A N 1
ATOM 703 C CA . GLN A 1 89 ? 14.079 -6.520 -0.703 1.00 96.50 89 GLN A CA 1
ATOM 704 C C . GLN A 1 89 ? 13.256 -7.800 -0.861 1.00 96.50 89 GLN A C 1
ATOM 706 O O . GLN A 1 89 ? 12.298 -8.059 -0.135 1.00 96.50 89 GLN A O 1
ATOM 711 N N . TYR A 1 90 ? 13.663 -8.648 -1.808 1.00 96.44 90 TYR A N 1
ATOM 712 C CA . TYR A 1 90 ? 12.955 -9.898 -2.093 1.00 96.44 90 TYR A CA 1
ATOM 713 C C . TYR A 1 90 ? 13.090 -10.921 -0.959 1.00 96.44 90 TYR A C 1
ATOM 715 O O . TYR A 1 90 ? 12.116 -11.592 -0.622 1.00 96.44 90 TYR A O 1
ATOM 723 N N . HIS A 1 91 ? 14.266 -11.034 -0.331 1.00 96.25 91 HIS A N 1
ATOM 724 C CA . HIS A 1 91 ? 14.491 -12.028 0.727 1.00 96.25 91 HIS A CA 1
ATOM 725 C C . HIS A 1 91 ? 13.626 -11.787 1.969 1.00 96.25 91 HIS A C 1
ATOM 727 O O . HIS A 1 91 ? 13.246 -12.750 2.633 1.00 96.25 91 HIS A O 1
ATOM 733 N N . ASN A 1 92 ? 13.227 -10.541 2.237 1.00 96.69 92 ASN A N 1
ATOM 734 C CA . ASN A 1 92 ? 12.371 -10.204 3.377 1.00 96.69 92 ASN A CA 1
ATOM 735 C C . ASN A 1 92 ? 10.916 -10.671 3.205 1.00 96.69 92 ASN A C 1
ATOM 737 O O . ASN A 1 92 ? 10.207 -10.864 4.192 1.00 96.69 92 ASN A O 1
ATOM 741 N N . LYS A 1 93 ? 10.476 -10.944 1.968 1.00 94.94 93 LYS A N 1
ATOM 742 C CA . LYS A 1 93 ? 9.130 -11.461 1.658 1.00 94.94 93 LYS A CA 1
ATOM 743 C C . LYS A 1 93 ? 8.822 -12.771 2.385 1.00 94.94 93 LYS A C 1
ATOM 745 O O . LYS A 1 93 ? 7.680 -13.000 2.770 1.00 94.94 93 LYS A O 1
ATOM 750 N N . ALA A 1 94 ? 9.834 -13.612 2.606 1.00 95.75 94 ALA A N 1
ATOM 751 C CA . ALA A 1 94 ? 9.668 -14.898 3.278 1.00 95.75 94 ALA A CA 1
ATOM 752 C C . ALA A 1 94 ? 9.186 -14.755 4.733 1.00 95.75 94 ALA A C 1
ATOM 754 O O . ALA A 1 94 ? 8.481 -15.632 5.224 1.00 95.75 94 ALA A O 1
ATOM 755 N N . TYR A 1 95 ? 9.506 -13.648 5.412 1.00 95.62 95 TYR A N 1
ATOM 756 C CA . TYR A 1 95 ? 9.079 -13.430 6.795 1.00 95.62 95 TYR A CA 1
ATOM 757 C C . TYR A 1 95 ? 7.568 -13.229 6.933 1.00 95.62 95 TYR A C 1
ATOM 759 O O . TYR A 1 95 ? 7.010 -13.601 7.962 1.00 95.62 95 TYR A O 1
ATOM 767 N N . LEU A 1 96 ? 6.894 -12.709 5.901 1.00 94.62 96 LEU A N 1
ATOM 768 C CA . LEU A 1 96 ? 5.436 -12.545 5.907 1.00 94.62 96 LEU A CA 1
ATOM 769 C C . LEU A 1 96 ? 4.710 -13.894 5.913 1.00 94.62 96 LEU A C 1
ATOM 771 O O . LEU A 1 96 ? 3.687 -14.032 6.569 1.00 94.62 96 LEU A O 1
ATOM 775 N N . LEU A 1 97 ? 5.285 -14.916 5.269 1.00 91.94 97 LEU A N 1
ATOM 776 C CA . LEU A 1 97 ? 4.722 -16.272 5.243 1.00 91.94 97 LEU A CA 1
ATOM 777 C C . LEU A 1 97 ? 4.765 -16.971 6.610 1.00 91.94 97 LEU A C 1
ATOM 779 O O . LEU A 1 97 ? 4.091 -17.978 6.801 1.00 91.94 97 LEU A O 1
ATOM 783 N N . ASN A 1 98 ? 5.552 -16.448 7.554 1.00 94.31 98 ASN A N 1
ATOM 784 C CA . ASN A 1 98 ? 5.606 -16.960 8.922 1.00 94.31 98 ASN A CA 1
ATOM 785 C C . ASN A 1 98 ? 4.517 -16.356 9.823 1.00 94.31 98 ASN A C 1
ATOM 787 O O . ASN A 1 98 ? 4.380 -16.781 10.970 1.00 94.31 98 ASN A O 1
ATOM 791 N N . ILE A 1 99 ? 3.764 -15.362 9.342 1.00 95.62 99 ILE A N 1
ATOM 792 C CA . ILE A 1 99 ? 2.641 -14.775 10.075 1.00 95.62 99 ILE A CA 1
ATOM 793 C C . ILE A 1 99 ? 1.434 -15.718 9.913 1.00 95.62 99 ILE A C 1
ATOM 795 O O . ILE A 1 99 ? 0.987 -15.919 8.786 1.00 95.62 99 ILE A O 1
ATOM 799 N N . PRO A 1 100 ? 0.874 -16.296 10.995 1.00 94.81 100 PRO A N 1
ATOM 800 C CA . PRO A 1 100 ? -0.171 -17.322 10.882 1.00 94.81 100 PRO A CA 1
ATOM 801 C C . PRO A 1 100 ? -1.453 -16.860 10.180 1.00 94.81 100 PRO A C 1
ATOM 803 O O . PRO A 1 100 ? -2.111 -17.658 9.522 1.00 94.81 100 PRO A O 1
ATOM 806 N N . SER A 1 101 ? -1.804 -15.583 10.330 1.00 95.38 101 SER A N 1
ATOM 807 C CA . SER A 1 101 ? -2.982 -14.945 9.730 1.00 95.38 101 SER A CA 1
ATOM 808 C C . SER A 1 101 ? -2.707 -14.302 8.365 1.00 95.38 101 SER A C 1
ATOM 810 O O . SER A 1 101 ? -3.567 -13.606 7.832 1.00 95.38 101 SER A O 1
ATOM 812 N N . TRP A 1 102 ? -1.519 -14.509 7.787 1.00 96.31 102 TRP A N 1
ATOM 813 C CA . TRP A 1 102 ? -1.225 -14.086 6.420 1.00 96.31 102 TRP A CA 1
ATOM 814 C C . TRP A 1 102 ? -1.762 -15.112 5.419 1.00 96.31 102 TRP A C 1
ATOM 816 O O . TRP A 1 102 ? -1.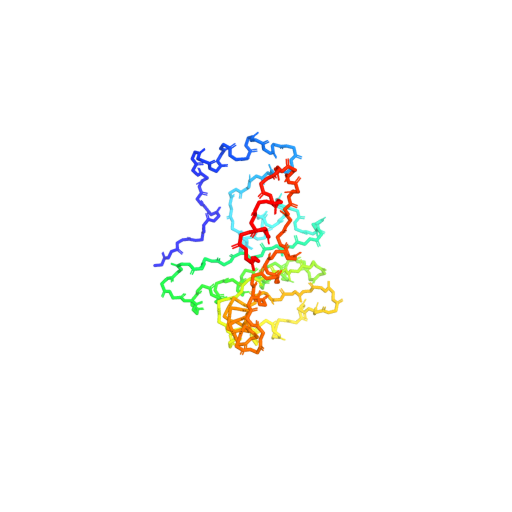282 -16.248 5.364 1.00 96.31 102 TRP A O 1
ATOM 826 N N . ASP A 1 103 ? -2.726 -14.711 4.591 1.00 94.94 103 ASP A N 1
ATOM 827 C CA . ASP A 1 103 ? -3.364 -15.587 3.610 1.00 94.94 103 ASP A CA 1
ATOM 828 C C . ASP A 1 103 ? -3.501 -14.916 2.237 1.00 94.94 103 ASP A C 1
ATOM 830 O O . ASP A 1 103 ? -4.373 -14.083 1.981 1.00 94.94 103 ASP A O 1
ATOM 834 N N . TRP A 1 104 ? -2.676 -15.365 1.288 1.00 92.56 104 TRP A N 1
ATOM 835 C CA . TRP A 1 104 ? -2.727 -14.906 -0.102 1.00 92.56 104 TRP A CA 1
ATOM 836 C C . TRP A 1 104 ? -4.069 -15.216 -0.782 1.00 92.56 104 TRP A C 1
ATOM 838 O O . TRP A 1 104 ? -4.446 -14.538 -1.736 1.00 92.56 104 TRP A O 1
ATOM 848 N N . LYS A 1 105 ? -4.824 -16.218 -0.306 1.00 92.88 105 LYS A N 1
ATOM 849 C CA . LYS A 1 105 ? -6.155 -16.537 -0.847 1.00 92.88 105 LYS A CA 1
ATOM 850 C C . LYS A 1 105 ? -7.212 -15.523 -0.422 1.00 92.88 105 LYS A C 1
ATOM 852 O O . LYS A 1 105 ? -8.203 -15.370 -1.129 1.00 92.88 105 LYS A O 1
ATOM 857 N N . GLN A 1 106 ? -6.991 -14.833 0.695 1.00 90.50 106 GLN A N 1
ATOM 858 C CA . GLN A 1 106 ? -7.828 -13.726 1.166 1.00 90.50 106 GLN A CA 1
ATOM 859 C C . GLN A 1 106 ? -7.401 -12.380 0.557 1.00 90.50 106 GLN A C 1
ATOM 861 O O . GLN A 1 106 ? -8.048 -11.359 0.773 1.00 90.50 106 GLN A O 1
ATOM 866 N N . GLY A 1 107 ? -6.355 -12.384 -0.279 1.00 94.31 107 GLY A N 1
ATOM 867 C CA . GLY A 1 107 ? -5.874 -11.212 -1.003 1.00 94.31 107 GLY A CA 1
ATOM 868 C C . GLY A 1 107 ? -4.739 -10.467 -0.307 1.00 94.31 107 GLY A C 1
ATOM 869 O O . GLY A 1 107 ? -4.465 -9.326 -0.686 1.00 94.31 107 GLY A O 1
ATOM 870 N N . ASP A 1 108 ? -4.096 -11.069 0.698 1.00 97.62 108 ASP A N 1
ATOM 871 C CA . ASP A 1 108 ? -2.868 -10.517 1.265 1.00 97.62 108 ASP A CA 1
ATOM 872 C C . ASP A 1 108 ? -1.749 -10.559 0.217 1.00 97.62 108 ASP A C 1
ATOM 874 O O . ASP A 1 108 ? -1.296 -11.628 -0.203 1.00 97.62 108 ASP A O 1
ATOM 878 N N . ASP A 1 109 ? -1.301 -9.380 -0.210 1.00 97.31 109 ASP A N 1
ATOM 879 C CA . ASP A 1 109 ? -0.408 -9.220 -1.354 1.00 97.31 109 ASP A CA 1
ATOM 880 C C . ASP A 1 109 ? 0.873 -8.476 -0.965 1.00 97.31 109 ASP A C 1
ATOM 882 O O . ASP A 1 109 ? 0.870 -7.500 -0.209 1.00 97.31 109 ASP A O 1
ATOM 886 N N . VAL A 1 110 ? 1.991 -8.907 -1.551 1.00 97.81 110 VAL A N 1
ATOM 887 C CA . VAL A 1 110 ? 3.295 -8.255 -1.383 1.00 97.81 110 VAL A CA 1
ATOM 888 C C . VAL A 1 110 ? 3.730 -7.621 -2.692 1.00 97.81 110 VAL A C 1
ATOM 890 O O . VAL A 1 110 ? 3.966 -8.310 -3.685 1.00 97.81 110 VAL A O 1
ATOM 893 N N . ILE A 1 111 ? 3.934 -6.310 -2.667 1.00 97.25 111 ILE A N 1
ATOM 894 C CA . ILE A 1 111 ? 4.526 -5.546 -3.762 1.00 97.25 111 ILE A CA 1
ATOM 895 C C . ILE A 1 111 ? 6.023 -5.400 -3.474 1.00 97.25 111 ILE A C 1
ATOM 897 O O . ILE A 1 111 ? 6.457 -4.455 -2.815 1.00 97.25 111 ILE A O 1
ATOM 901 N N . CYS A 1 112 ? 6.833 -6.342 -3.959 1.00 97.31 112 CYS A N 1
ATOM 902 C CA . CYS A 1 112 ? 8.287 -6.250 -3.831 1.00 97.31 112 CYS A CA 1
ATOM 903 C C . CYS A 1 112 ? 8.873 -5.344 -4.928 1.00 97.31 112 CYS A C 1
ATOM 905 O O . CYS A 1 112 ? 8.829 -5.657 -6.121 1.00 97.31 112 CYS A O 1
ATOM 907 N N . LEU A 1 113 ? 9.445 -4.209 -4.525 1.00 96.50 113 LEU A N 1
ATOM 908 C CA . LEU A 1 113 ? 9.965 -3.188 -5.431 1.00 96.50 113 LEU A CA 1
ATOM 909 C C . LEU A 1 113 ? 11.205 -3.664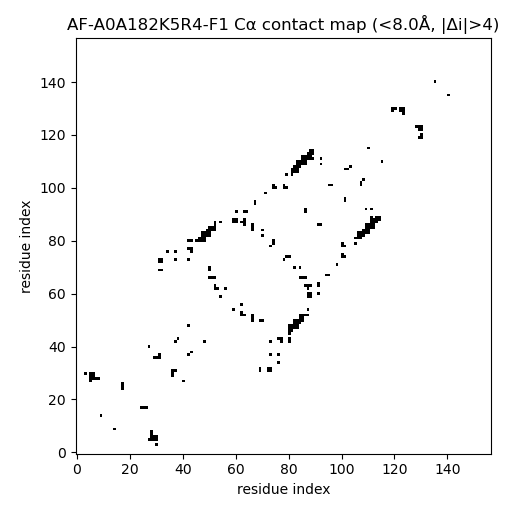 -6.195 1.00 96.50 113 LEU A C 1
ATOM 911 O O . LEU A 1 113 ? 11.301 -3.400 -7.394 1.00 96.50 113 LEU A O 1
ATOM 915 N N . ALA A 1 114 ? 12.131 -4.385 -5.552 1.00 96.00 114 ALA A N 1
ATOM 916 C CA . ALA A 1 114 ? 13.283 -4.967 -6.244 1.00 96.00 114 ALA A CA 1
ATOM 917 C C . ALA A 1 114 ? 12.861 -6.022 -7.279 1.00 96.00 114 ALA A C 1
ATOM 919 O O . ALA A 1 114 ? 13.357 -5.994 -8.407 1.00 96.00 114 ALA A O 1
ATOM 920 N N . GLU A 1 115 ? 11.914 -6.898 -6.920 1.00 96.38 115 GLU A N 1
ATOM 921 C CA . GLU A 1 115 ? 11.368 -7.942 -7.798 1.00 96.38 115 GLU A CA 1
ATOM 922 C C . GLU A 1 115 ? 10.744 -7.326 -9.057 1.00 96.38 115 GLU A C 1
ATOM 924 O O . GLU A 1 115 ? 11.136 -7.660 -10.176 1.00 96.38 115 GLU A O 1
ATOM 929 N N . LEU A 1 116 ? 9.846 -6.349 -8.888 1.00 96.00 116 LEU A N 1
ATOM 930 C CA . LEU A 1 116 ? 9.184 -5.679 -10.009 1.00 96.00 116 LEU A CA 1
ATOM 931 C C . LEU A 1 116 ? 10.162 -4.863 -10.861 1.00 96.00 116 LEU A C 1
ATOM 933 O O . LEU A 1 116 ? 10.131 -4.946 -12.089 1.00 96.00 116 LEU A O 1
ATOM 937 N N . LYS A 1 117 ? 11.060 -4.095 -10.231 1.00 95.62 117 LYS A N 1
ATOM 938 C CA . LYS A 1 117 ? 12.034 -3.257 -10.946 1.00 95.62 117 LYS A CA 1
ATOM 939 C C . LYS A 1 117 ? 12.955 -4.101 -11.822 1.00 95.62 117 LYS A C 1
ATOM 941 O O . LYS A 1 117 ? 13.116 -3.802 -13.005 1.00 95.62 117 LYS A O 1
ATOM 946 N N . LEU A 1 118 ? 13.565 -5.140 -11.253 1.00 96.19 118 LEU A N 1
ATOM 947 C CA . LEU A 1 118 ? 14.480 -6.008 -11.993 1.00 96.19 118 LEU A CA 1
ATOM 948 C C . LEU A 1 118 ? 13.727 -6.874 -13.007 1.00 96.19 118 LEU A C 1
ATOM 950 O O . LEU A 1 118 ? 14.215 -7.042 -14.122 1.00 96.19 118 LEU A O 1
ATOM 954 N N . GLY A 1 119 ? 12.517 -7.334 -12.678 1.00 96.94 119 GLY A N 1
ATOM 955 C CA . GLY A 1 119 ? 11.646 -8.057 -13.604 1.00 96.94 119 GLY A CA 1
ATOM 956 C C . GLY A 1 119 ? 11.300 -7.240 -14.850 1.00 96.94 119 GLY A C 1
ATOM 957 O O . GLY A 1 119 ? 11.441 -7.732 -15.969 1.00 96.94 119 GLY A O 1
ATOM 958 N N . PHE A 1 120 ? 10.930 -5.966 -14.694 1.00 96.50 120 PHE A N 1
ATOM 959 C CA . PHE A 1 120 ? 10.639 -5.090 -15.832 1.00 96.50 120 PHE A CA 1
ATOM 960 C C . PHE A 1 120 ? 11.869 -4.784 -16.689 1.00 96.50 120 PHE A C 1
ATOM 962 O O . PHE A 1 120 ? 11.747 -4.725 -17.915 1.00 96.50 120 PHE A O 1
ATOM 969 N N . ILE A 1 121 ? 13.049 -4.624 -16.082 1.00 96.62 121 ILE A N 1
ATOM 970 C CA . ILE A 1 121 ? 14.307 -4.461 -16.827 1.00 96.62 121 ILE A CA 1
ATOM 971 C C . ILE A 1 121 ? 14.613 -5.737 -17.617 1.00 96.62 121 ILE A C 1
ATOM 973 O O . ILE A 1 121 ? 14.849 -5.661 -18.820 1.00 96.62 121 ILE A O 1
ATOM 977 N N . ALA A 1 122 ? 14.526 -6.906 -16.977 1.00 97.56 122 ALA A N 1
ATOM 978 C CA . ALA A 1 122 ? 14.790 -8.192 -17.614 1.00 97.56 122 ALA A CA 1
ATOM 979 C C . ALA A 1 122 ? 13.853 -8.458 -18.804 1.00 97.56 122 ALA A C 1
ATOM 981 O O . ALA A 1 122 ? 14.315 -8.847 -19.873 1.00 97.56 122 ALA A O 1
ATOM 982 N N . GLN A 1 123 ? 12.552 -8.186 -18.662 1.00 97.19 123 GLN A N 1
ATOM 983 C CA . GLN A 1 123 ? 11.601 -8.321 -19.773 1.00 97.19 123 GLN A CA 1
ATOM 984 C C . GLN A 1 123 ? 11.840 -7.289 -20.881 1.00 97.19 123 GLN A C 1
ATOM 986 O O . GLN A 1 123 ? 11.665 -7.595 -22.059 1.00 97.19 123 GLN A O 1
ATOM 991 N N . SER A 1 124 ? 12.318 -6.091 -20.536 1.00 96.94 124 SER A N 1
ATOM 992 C CA . SER A 1 124 ? 12.695 -5.085 -21.537 1.00 96.94 124 SER A CA 1
ATOM 993 C C . SER A 1 124 ? 13.901 -5.513 -22.384 1.00 96.94 124 SER A C 1
ATOM 995 O O . SER A 1 124 ? 14.030 -5.044 -23.512 1.00 96.94 124 SER A O 1
ATOM 997 N N . CYS A 1 125 ? 14.751 -6.426 -21.891 1.00 96.38 125 CYS A N 1
ATOM 998 C CA . CYS A 1 125 ? 15.821 -7.037 -22.689 1.00 96.38 125 CYS A CA 1
ATOM 999 C C . CYS A 1 125 ? 15.288 -7.998 -23.767 1.00 96.38 125 CYS A C 1
ATOM 1001 O O . CYS A 1 125 ? 15.955 -8.192 -24.779 1.00 96.38 125 CYS A O 1
ATOM 1003 N N . LEU A 1 126 ? 14.111 -8.601 -23.558 1.00 96.81 126 LEU A N 1
ATOM 1004 C CA . LEU A 1 126 ? 13.456 -9.485 -24.533 1.00 96.81 126 LEU A CA 1
ATOM 1005 C C . LEU A 1 126 ? 12.595 -8.691 -25.521 1.00 96.81 126 LEU A C 1
ATOM 1007 O O . LEU A 1 126 ? 12.558 -9.006 -26.708 1.00 96.81 126 LEU A O 1
ATOM 1011 N N . ALA A 1 127 ? 11.914 -7.657 -25.026 1.00 96.25 127 ALA A N 1
ATOM 1012 C CA . ALA A 1 127 ? 11.044 -6.790 -25.808 1.00 96.25 127 ALA A CA 1
ATOM 1013 C C . ALA A 1 127 ? 11.268 -5.315 -25.418 1.00 96.25 127 ALA A C 1
ATOM 1015 O O . ALA A 1 127 ? 10.736 -4.854 -24.399 1.00 96.25 127 ALA A O 1
ATOM 1016 N N . PRO A 1 128 ? 12.031 -4.543 -26.215 1.00 95.25 128 PRO A N 1
ATOM 1017 C CA . PRO A 1 128 ? 12.241 -3.123 -25.963 1.00 95.25 128 PRO A CA 1
ATOM 1018 C C . PRO A 1 128 ? 10.912 -2.367 -25.841 1.00 95.25 128 PRO A C 1
ATOM 1020 O O . PRO A 1 128 ? 10.023 -2.507 -26.675 1.00 95.25 128 PRO A O 1
ATOM 1023 N N . GLY A 1 129 ? 10.769 -1.565 -24.784 1.00 92.69 129 GLY A N 1
ATOM 1024 C CA . GLY A 1 129 ? 9.536 -0.823 -24.490 1.00 92.69 129 GLY A CA 1
ATOM 1025 C C . GLY A 1 129 ? 8.518 -1.563 -23.610 1.00 92.69 129 GLY A C 1
ATOM 1026 O O . GLY A 1 129 ? 7.536 -0.945 -23.198 1.00 92.69 129 GLY A O 1
ATOM 1027 N N . PHE A 1 130 ? 8.762 -2.831 -23.247 1.00 95.38 130 PHE A N 1
ATOM 1028 C CA . PHE A 1 130 ? 7.867 -3.608 -22.380 1.00 95.38 130 PHE A CA 1
ATOM 1029 C C . PHE A 1 130 ? 7.586 -2.921 -21.035 1.00 95.38 130 PHE A C 1
ATOM 1031 O O . PHE A 1 130 ? 6.432 -2.778 -20.639 1.00 95.38 130 PHE A O 1
ATOM 1038 N N . SER A 1 131 ? 8.623 -2.446 -20.341 1.00 94.69 131 SER A N 1
ATOM 1039 C CA . SER A 1 131 ? 8.473 -1.745 -19.055 1.00 94.69 131 SER A CA 1
ATOM 1040 C C . SER 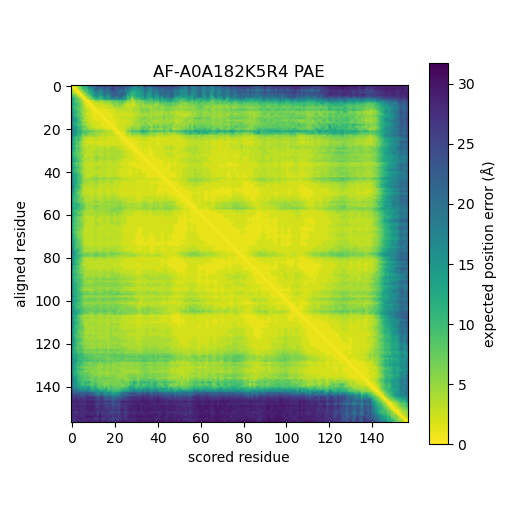A 1 131 ? 7.580 -0.504 -19.155 1.00 94.69 131 SER A C 1
ATOM 1042 O O . SER A 1 131 ? 6.688 -0.323 -18.327 1.00 94.69 131 SER A O 1
ATOM 1044 N N . THR A 1 132 ? 7.763 0.320 -20.191 1.00 94.44 132 THR A N 1
ATOM 1045 C CA . THR A 1 132 ? 6.925 1.501 -20.454 1.00 94.44 132 THR A CA 1
ATOM 1046 C C . THR A 1 132 ? 5.479 1.113 -20.752 1.00 94.44 132 THR A C 1
ATOM 1048 O O . THR A 1 132 ? 4.556 1.751 -20.246 1.00 94.44 132 THR A O 1
ATOM 1051 N N . MET A 1 133 ? 5.270 0.057 -21.544 1.00 94.94 133 MET A N 1
ATOM 1052 C CA . MET A 1 133 ? 3.937 -0.477 -21.825 1.00 94.94 133 MET A CA 1
ATOM 1053 C C . MET A 1 133 ? 3.240 -0.904 -20.528 1.00 94.94 133 MET A C 1
ATOM 1055 O O . MET A 1 133 ? 2.148 -0.419 -20.240 1.00 94.94 133 MET A O 1
ATOM 1059 N N . MET A 1 134 ? 3.891 -1.732 -19.706 1.00 94.69 134 MET A N 1
ATOM 1060 C CA . MET A 1 134 ? 3.329 -2.200 -18.433 1.00 94.69 134 MET A CA 1
ATOM 1061 C C . MET A 1 134 ? 3.050 -1.048 -17.463 1.00 94.69 134 MET A C 1
ATOM 1063 O O . MET A 1 134 ? 1.984 -1.003 -16.852 1.00 94.69 134 MET A O 1
ATOM 1067 N N . ALA A 1 135 ? 3.955 -0.071 -17.360 1.00 92.31 135 ALA A N 1
ATOM 1068 C CA . ALA A 1 135 ? 3.747 1.106 -16.520 1.00 92.31 135 ALA A CA 1
ATOM 1069 C C . ALA A 1 135 ? 2.499 1.908 -16.933 1.00 92.31 135 ALA A C 1
ATOM 1071 O O . ALA A 1 135 ? 1.790 2.432 -16.075 1.00 92.31 135 ALA A O 1
ATOM 1072 N N . ASN A 1 136 ? 2.203 1.982 -18.233 1.00 92.12 136 ASN A N 1
ATOM 1073 C CA . ASN A 1 136 ? 1.013 2.662 -18.743 1.00 92.12 136 ASN A CA 1
ATOM 1074 C C . ASN A 1 136 ? -0.275 1.840 -18.616 1.00 92.12 136 ASN A C 1
ATOM 1076 O O . ASN A 1 136 ? -1.346 2.435 -18.632 1.00 92.12 136 ASN A O 1
ATOM 1080 N N . LEU A 1 137 ? -0.188 0.515 -18.463 1.00 92.12 137 LEU A N 1
ATOM 1081 C CA . LEU A 1 137 ? -1.353 -0.330 -18.189 1.00 92.12 137 LEU A CA 1
ATOM 1082 C C . LEU A 1 137 ? -1.829 -0.202 -16.736 1.00 92.12 137 LEU A C 1
ATOM 1084 O O . LEU A 1 137 ? -3.031 -0.203 -16.490 1.00 92.12 137 LEU A O 1
ATOM 1088 N N . PHE A 1 138 ? -0.907 -0.066 -15.778 1.00 88.62 138 PHE A N 1
ATOM 1089 C CA . PHE A 1 138 ? -1.259 0.084 -14.359 1.00 88.62 138 PHE A CA 1
ATOM 1090 C C . PHE A 1 138 ? -1.553 1.530 -13.951 1.00 88.62 138 PHE A C 1
ATOM 1092 O O . PHE A 1 138 ? -2.329 1.770 -13.027 1.00 88.62 138 PHE A O 1
ATOM 1099 N N . ALA A 1 139 ? -0.930 2.508 -14.612 1.00 88.56 139 ALA A N 1
ATOM 1100 C CA . ALA A 1 139 ? -1.192 3.910 -14.331 1.00 88.56 139 ALA A CA 1
ATOM 1101 C C . ALA A 1 139 ? -2.524 4.337 -14.955 1.00 88.56 139 ALA A C 1
ATOM 1103 O O . ALA A 1 139 ? -2.658 4.396 -16.177 1.00 88.56 139 ALA A O 1
ATOM 1104 N N . MET A 1 140 ? -3.488 4.725 -14.121 1.00 87.56 140 MET A N 1
ATOM 1105 C CA . MET A 1 140 ? -4.709 5.358 -14.608 1.00 87.56 140 MET A CA 1
ATOM 1106 C C . MET A 1 140 ? -4.358 6.713 -15.238 1.00 87.56 140 MET A C 1
ATOM 1108 O O . MET A 1 140 ? -3.945 7.652 -14.557 1.00 87.56 140 MET A O 1
ATOM 1112 N N . ARG A 1 141 ? -4.494 6.811 -16.562 1.00 84.00 141 ARG A N 1
ATOM 1113 C CA . ARG A 1 141 ? -4.231 8.027 -17.339 1.00 84.00 141 ARG A CA 1
ATOM 1114 C C . ARG A 1 141 ? -5.484 8.409 -18.116 1.00 84.00 141 ARG A C 1
ATOM 1116 O O . ARG A 1 141 ? -6.121 7.560 -18.728 1.00 84.00 141 ARG A O 1
ATOM 1123 N N . SER A 1 142 ? -5.817 9.695 -18.112 1.00 84.62 142 SER A N 1
ATOM 1124 C CA . SER A 1 142 ? -6.882 10.227 -18.964 1.00 84.62 142 SER A CA 1
ATOM 1125 C C . SER A 1 142 ? -6.344 10.491 -20.370 1.00 84.62 142 SER A C 1
ATOM 1127 O O . SER A 1 142 ? -5.252 11.045 -20.527 1.00 84.62 142 SER A O 1
ATOM 1129 N N . PHE A 1 143 ? -7.107 10.099 -21.389 1.00 80.88 143 PHE A N 1
ATOM 1130 C CA . PHE A 1 143 ? -6.790 10.413 -22.775 1.00 80.88 143 PHE A CA 1
ATOM 1131 C C . PHE A 1 143 ? -7.094 11.891 -23.040 1.00 80.88 143 PHE A C 1
ATOM 1133 O O . PHE A 1 143 ? -8.238 12.328 -22.930 1.00 80.88 143 PHE A O 1
ATOM 1140 N N . LYS A 1 144 ? -6.069 12.668 -23.398 1.00 70.94 144 LYS A N 1
ATOM 1141 C CA . LYS A 1 144 ? -6.256 14.013 -23.946 1.00 70.94 144 LYS A CA 1
ATOM 1142 C C . LYS A 1 144 ? -6.167 13.930 -25.462 1.00 70.94 144 LYS A C 1
ATOM 1144 O O . LYS A 1 144 ? -5.138 13.523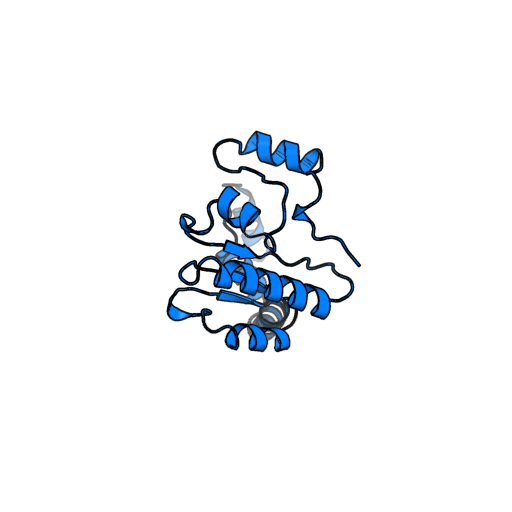 -25.996 1.00 70.94 144 LYS A O 1
ATOM 1149 N N . THR A 1 145 ? -7.227 14.345 -26.145 1.00 55.66 145 THR A N 1
ATOM 1150 C CA . THR A 1 145 ? -7.244 14.526 -27.598 1.00 55.66 145 THR A CA 1
ATOM 1151 C C . THR A 1 145 ? -6.389 15.750 -27.941 1.00 55.66 145 THR A C 1
ATOM 1153 O O . THR A 1 145 ? -6.886 16.869 -27.997 1.00 55.66 145 THR A O 1
ATOM 1156 N N . SER A 1 146 ? -5.079 15.572 -28.091 1.00 60.72 146 SER A N 1
ATOM 1157 C CA . SER A 1 146 ? -4.206 16.562 -28.732 1.00 60.72 146 SER A CA 1
ATOM 1158 C C . SER A 1 146 ? -3.933 16.106 -30.164 1.00 60.72 146 SER A C 1
ATOM 1160 O O . SER A 1 146 ? -3.487 14.976 -30.367 1.00 60.72 146 SER A O 1
ATOM 1162 N N . GLU A 1 147 ? -4.194 16.971 -31.145 1.00 55.69 147 GLU A N 1
ATOM 1163 C CA . GLU A 1 147 ? -4.037 16.714 -32.591 1.00 55.69 147 GLU A CA 1
ATOM 1164 C C . GLU A 1 147 ? -2.584 16.412 -33.037 1.00 55.69 147 GLU A C 1
ATOM 1166 O O . GLU A 1 147 ? -2.347 16.068 -34.194 1.00 55.69 147 GLU A O 1
ATOM 1171 N N . ASP A 1 148 ? -1.607 16.442 -32.126 1.00 53.88 148 ASP A N 1
ATOM 1172 C CA . ASP A 1 148 ? -0.176 16.274 -32.422 1.00 53.88 148 ASP A CA 1
ATOM 1173 C C . ASP A 1 148 ? 0.263 14.843 -32.788 1.00 53.88 148 ASP A C 1
ATOM 1175 O O . ASP A 1 148 ? 1.342 14.647 -33.355 1.00 53.88 148 ASP A O 1
ATOM 1179 N N . TRP A 1 149 ? -0.558 13.820 -32.526 1.00 54.12 149 TRP A N 1
ATOM 1180 C CA . TRP A 1 149 ? -0.178 12.426 -32.810 1.00 54.12 149 TRP A CA 1
ATOM 1181 C C . TRP A 1 149 ? -0.114 12.095 -34.310 1.00 54.12 149 TRP A C 1
ATOM 1183 O O . TRP A 1 149 ? 0.612 11.181 -34.703 1.00 54.12 149 TRP A O 1
ATOM 1193 N N . LEU A 1 150 ? -0.819 12.844 -35.168 1.00 47.84 150 LEU A N 1
ATOM 1194 C CA . LEU A 1 150 ? -0.823 12.603 -36.619 1.00 47.84 150 LEU A CA 1
ATOM 1195 C C . LEU A 1 150 ? 0.437 13.122 -37.335 1.00 47.84 150 LEU A C 1
ATOM 1197 O O . LEU A 1 150 ? 0.697 12.709 -38.467 1.00 47.84 150 LEU A O 1
ATOM 1201 N N . LEU A 1 151 ? 1.239 13.984 -36.699 1.00 51.16 151 LEU A N 1
ATOM 1202 C CA . LEU A 1 151 ? 2.440 14.554 -37.321 1.00 51.16 151 LEU A CA 1
ATOM 1203 C C . LEU A 1 151 ? 3.691 13.681 -37.126 1.00 51.16 151 LEU A C 1
ATOM 1205 O O . LEU A 1 151 ? 4.523 13.621 -38.026 1.00 51.16 151 LEU A O 1
ATOM 1209 N N . HIS A 1 152 ? 3.801 12.935 -36.020 1.00 47.47 152 HIS A N 1
ATOM 1210 C CA . HIS A 1 152 ? 4.989 12.109 -35.743 1.00 47.47 152 HIS A CA 1
ATOM 1211 C C . HIS A 1 152 ? 5.075 10.816 -36.569 1.00 47.47 152 HIS A C 1
ATOM 1213 O O . HIS A 1 152 ? 6.169 10.308 -36.798 1.00 47.47 152 HIS A O 1
ATOM 1219 N N . VAL A 1 153 ? 3.948 10.281 -37.051 1.00 50.50 153 VAL A N 1
ATOM 1220 C CA . VAL A 1 153 ? 3.960 9.072 -37.900 1.00 50.50 153 VAL A CA 1
ATOM 1221 C C . VAL A 1 153 ? 4.307 9.412 -39.356 1.00 50.50 153 VAL A C 1
ATOM 1223 O O . VAL A 1 153 ? 4.820 8.566 -40.080 1.00 50.50 153 VAL A O 1
ATOM 1226 N N . ARG A 1 154 ? 4.101 10.664 -39.788 1.00 41.09 154 ARG A N 1
ATOM 1227 C CA . ARG A 1 154 ? 4.384 11.107 -41.165 1.00 41.09 154 ARG A CA 1
ATOM 1228 C C . ARG A 1 154 ? 5.828 11.548 -41.409 1.00 41.09 154 ARG A C 1
ATOM 1230 O O . ARG A 1 154 ? 6.193 11.707 -42.563 1.00 41.09 154 ARG A O 1
ATOM 1237 N N . SER A 1 155 ? 6.644 11.739 -40.371 1.00 39.59 155 SER A N 1
ATOM 1238 C CA . SER A 1 155 ? 8.063 12.115 -40.514 1.00 39.59 155 SER A CA 1
ATOM 1239 C C . SER A 1 155 ? 9.030 10.923 -40.495 1.00 39.59 155 SER A C 1
ATOM 1241 O O . SER A 1 155 ? 10.241 11.125 -40.484 1.00 39.59 155 SER A O 1
ATOM 1243 N N . LEU A 1 156 ? 8.508 9.692 -40.433 1.00 47.28 156 LEU A N 1
ATOM 1244 C CA . LEU A 1 156 ? 9.276 8.440 -40.501 1.00 47.28 156 LEU A CA 1
ATOM 1245 C C . LEU A 1 156 ? 8.965 7.617 -41.772 1.00 47.28 156 LEU A C 1
ATOM 1247 O O . LEU A 1 156 ? 9.323 6.441 -41.842 1.00 47.28 156 LEU A O 1
ATOM 1251 N N . GLN A 1 157 ? 8.332 8.234 -42.774 1.00 40.09 157 GLN A N 1
ATOM 1252 C CA . GLN A 1 157 ? 8.307 7.781 -44.171 1.00 40.09 157 GLN A CA 1
ATOM 1253 C C . GLN A 1 157 ? 8.989 8.832 -45.044 1.00 40.09 157 GLN A C 1
ATOM 1255 O O . GLN A 1 157 ? 9.609 8.421 -46.047 1.00 40.09 157 GLN A O 1
#

Solvent-accessible surface area (backbone atoms only — not comparable to full-atom values): 9581 Å² total; per-residue (Å²): 134,84,74,69,75,47,65,48,81,76,53,74,67,55,48,50,53,37,65,75,36,57,93,82,46,86,85,76,78,43,49,66,84,35,69,68,45,36,56,74,71,37,52,86,79,41,84,61,48,78,46,82,60,74,91,82,56,93,51,52,68,61,51,36,51,52,51,50,52,44,50,53,40,47,41,73,75,38,47,85,51,26,39,38,36,43,30,50,50,64,78,62,56,61,60,54,74,71,40,90,60,60,41,63,90,72,54,35,42,78,50,37,49,45,53,52,54,51,49,35,53,57,48,26,75,80,38,82,61,43,44,62,52,53,54,56,72,73,45,93,73,85,89,74,94,60,84,65,68,70,58,67,69,65,76,78,114

Mean predicted aligned error: 7.48 Å

pLDDT: mean 88.66, std 15.48, range [37.88, 98.44]

Organism: NCBI:txid43041

Radius of gyration: 19.98 Å; Cα contacts (8 Å, |Δi|>4): 152; chains: 1; bounding box: 34×40×65 Å

Sequence (157 aa):
MDEPTSTKPPDLELEGLFKRHFTTVEFFQGTIMSPIDLQRVKVHEADACLVLANKYCQDPDAEDAANIMRVISIKNYSDDIRVIIQLMQYHNKAYLLNIPSWDWKQGDDVICLAELKLGFIAQSCLAPGFSTMMANLFAMRSFKTSEDWLLHVRSLQ

Secondary structure (DSSP, 8-state):
-PPPGGGSPPPHHHHHHHHHTTTT-----S-TT-HHHHHHTTGGG-SEEEE---TT-S-HHHHHHHHHHHHHHHHHH-SSSEEEEEES-STTHHHHTTSTT--GGGT-EEEEHHHHHHHHHHHHHHSTTHHHHHHHHHS--PPP--TTHHHHTTT--